Protein AF-A0A0C4EEJ7-F1 (afdb_monomer)

Radius of gyration: 15.33 Å; Cα contacts (8 Å, |Δi|>4): 250; chains: 1; bounding box: 42×33×44 Å

Mean predicted aligned error: 6.39 Å

pLDDT: mean 86.55, std 14.24, range [44.75, 98.44]

Nearest PDB structures (foldseek):
  8j07-assembly1_3G  TM=3.067E-01  e=2.957E+00  Homo sapiens
  4eg9-assembly1_A  TM=2.236E-01  e=1.552E+00  Staphylococcus aureus subsp. aureus NCTC 8325
  4gd9-assembly1_C  TM=3.294E-01  e=9.553E+00  Streptomyces avidinii
  4gd9-assembly1_A  TM=2.251E-01  e=9.009E+00  Streptomyces avidinii

Structure (mmCIF, N/CA/C/O backbone):
data_AF-A0A0C4EEJ7-F1
#
_entry.id   AF-A0A0C4EEJ7-F1
#
loop_
_atom_site.group_PDB
_atom_site.id
_atom_site.type_symbol
_atom_site.label_atom_id
_atom_site.label_alt_id
_atom_site.label_comp_id
_atom_site.label_asym_id
_atom_site.label_entity_id
_atom_site.label_seq_id
_atom_site.pdbx_PDB_ins_code
_atom_site.Cartn_x
_atom_site.Cartn_y
_atom_site.Cartn_z
_atom_site.occupancy
_atom_site.B_iso_or_equiv
_atom_site.auth_seq_id
_atom_site.auth_comp_id
_atom_site.auth_asym_id
_atom_site.auth_atom_id
_atom_site.pdbx_PDB_model_num
ATOM 1 N N . MET A 1 1 ? -25.259 11.332 29.077 1.00 44.75 1 MET A N 1
ATOM 2 C CA . MET A 1 1 ? -23.808 11.208 28.816 1.00 44.75 1 MET A CA 1
ATOM 3 C C . MET A 1 1 ? -23.608 10.098 27.793 1.00 44.75 1 MET A C 1
ATOM 5 O O . MET A 1 1 ? -23.547 8.938 28.164 1.00 44.75 1 MET A O 1
ATOM 9 N N . THR A 1 2 ? -23.607 10.422 26.502 1.00 48.44 2 THR A N 1
ATOM 10 C CA . THR A 1 2 ? -23.486 9.438 25.411 1.00 48.44 2 THR A CA 1
ATOM 11 C C . THR A 1 2 ? -22.562 10.016 24.348 1.00 48.44 2 THR A C 1
ATOM 13 O O . THR A 1 2 ? -23.017 10.534 23.337 1.00 48.44 2 THR A O 1
ATOM 16 N N . SER A 1 3 ? -21.258 10.019 24.620 1.00 51.59 3 SER A N 1
ATOM 17 C CA . SER A 1 3 ? -20.252 10.431 23.631 1.00 51.59 3 SER A CA 1
ATOM 18 C C . SER A 1 3 ? -18.904 9.752 23.894 1.00 51.59 3 SER A C 1
ATOM 20 O O . SER A 1 3 ? -17.878 10.403 24.026 1.00 51.59 3 SER A O 1
ATOM 22 N N . SER A 1 4 ? -18.919 8.425 24.065 1.00 55.31 4 SER A N 1
ATOM 23 C CA . SER A 1 4 ? -17.706 7.646 24.381 1.00 55.31 4 SER A CA 1
ATOM 24 C C . SER A 1 4 ? -17.398 6.546 23.354 1.00 55.31 4 SER A C 1
ATOM 26 O O . SER A 1 4 ? -16.237 6.217 23.151 1.00 55.31 4 SER A O 1
ATOM 28 N N . SER A 1 5 ? -18.392 6.040 22.614 1.00 59.38 5 SER A N 1
ATOM 29 C CA . SER A 1 5 ? -18.176 4.939 21.658 1.00 59.38 5 SER A CA 1
ATOM 30 C C . SER A 1 5 ? -17.552 5.385 20.328 1.00 59.38 5 SER A C 1
ATOM 32 O O . SER A 1 5 ? -16.616 4.747 19.858 1.00 59.38 5 SER A O 1
ATOM 34 N N . ALA A 1 6 ? -18.008 6.492 19.732 1.00 58.12 6 ALA A N 1
ATOM 35 C CA . ALA A 1 6 ? -17.502 6.932 18.427 1.00 58.12 6 ALA A CA 1
ATOM 36 C C . ALA A 1 6 ? -16.042 7.416 18.485 1.00 58.12 6 ALA A C 1
ATOM 38 O O . ALA A 1 6 ? -15.267 7.121 17.582 1.00 58.12 6 ALA A O 1
ATOM 39 N N . ALA A 1 7 ? -15.653 8.105 19.563 1.00 58.97 7 ALA A N 1
ATOM 40 C CA . ALA A 1 7 ? -14.280 8.571 19.760 1.00 58.97 7 ALA A CA 1
ATOM 41 C C . ALA A 1 7 ? -13.297 7.399 19.951 1.00 58.97 7 ALA A C 1
ATOM 43 O O . ALA A 1 7 ? -12.269 7.356 19.284 1.00 58.97 7 ALA A O 1
ATOM 44 N N . ALA A 1 8 ? -13.661 6.395 20.758 1.00 59.75 8 ALA A N 1
ATOM 45 C CA . ALA A 1 8 ? -12.834 5.206 20.977 1.00 59.75 8 ALA A CA 1
ATOM 46 C C . ALA A 1 8 ? -12.667 4.342 19.709 1.00 59.75 8 ALA A C 1
ATOM 48 O O . ALA A 1 8 ? -11.610 3.758 19.479 1.00 59.75 8 ALA A O 1
ATOM 49 N N . VAL A 1 9 ? -13.696 4.277 18.852 1.00 59.56 9 VAL A N 1
ATOM 50 C CA . VAL A 1 9 ? -13.610 3.596 17.546 1.00 59.56 9 VAL A CA 1
ATOM 51 C C . VAL A 1 9 ? -12.657 4.328 16.598 1.00 59.56 9 VAL A C 1
ATOM 53 O O . VAL A 1 9 ? -11.945 3.679 15.836 1.00 59.56 9 VAL A O 1
ATOM 56 N N . VAL A 1 10 ? -12.610 5.662 16.649 1.00 62.47 10 VAL A N 1
ATOM 57 C CA . VAL A 1 10 ? -11.661 6.457 15.856 1.00 62.47 10 VAL A CA 1
ATOM 58 C C . VAL A 1 10 ? -10.227 6.253 16.357 1.00 62.47 10 VAL A C 1
ATOM 60 O O . VAL A 1 10 ? -9.344 6.030 15.533 1.00 62.47 10 VAL A O 1
ATOM 63 N N . GLU A 1 11 ? -9.999 6.238 17.674 1.00 67.06 11 GLU A N 1
ATOM 64 C CA . GLU A 1 11 ? -8.665 6.033 18.269 1.00 67.06 11 GLU A CA 1
ATOM 65 C C . GLU A 1 11 ? -8.052 4.658 17.953 1.00 67.06 11 GLU A C 1
ATOM 67 O O . GLU A 1 11 ? -6.838 4.554 17.788 1.00 67.06 11 GLU A O 1
ATOM 72 N N . ASN A 1 12 ? -8.877 3.620 17.788 1.00 83.12 12 ASN A N 1
ATOM 73 C CA . ASN A 1 12 ? -8.433 2.253 17.481 1.00 83.12 12 ASN A CA 1
ATOM 74 C C . ASN A 1 12 ? -8.539 1.887 15.995 1.00 83.12 12 ASN A C 1
ATOM 76 O O . ASN A 1 12 ? -8.691 0.713 15.638 1.00 83.12 12 ASN A O 1
ATOM 80 N N . SER A 1 13 ? -8.461 2.880 15.115 1.00 91.19 13 SER A N 1
ATOM 81 C CA . SER A 1 13 ? -8.571 2.675 13.676 1.00 91.19 13 SER A CA 1
ATOM 82 C C . SER A 1 13 ? -7.424 3.310 12.909 1.00 91.19 13 SER A C 1
ATOM 84 O O . SER A 1 13 ? -6.743 4.209 13.396 1.00 91.19 13 SER A O 1
ATOM 86 N N . LEU A 1 14 ? -7.221 2.829 11.689 1.00 94.00 14 LEU A N 1
ATOM 87 C CA . LEU A 1 14 ? -6.329 3.428 10.709 1.00 94.00 14 LEU A CA 1
ATOM 88 C C . LEU A 1 14 ? -7.127 3.723 9.445 1.00 94.00 14 LEU A C 1
ATOM 90 O O . LEU A 1 14 ? -8.057 2.999 9.092 1.00 94.00 14 LEU A O 1
ATOM 94 N N . GLU A 1 15 ? -6.746 4.774 8.741 1.00 94.69 15 GLU A N 1
ATOM 95 C CA . GLU A 1 15 ? -7.277 5.087 7.423 1.00 94.69 15 GLU A CA 1
ATOM 96 C C . GLU A 1 15 ? -6.310 4.580 6.358 1.00 94.69 15 GLU A C 1
ATOM 98 O O . GLU A 1 15 ? -5.116 4.893 6.381 1.00 94.69 15 GLU A O 1
ATOM 103 N N . LEU A 1 16 ? -6.833 3.758 5.448 1.00 96.12 16 LEU A N 1
ATOM 104 C CA . LEU A 1 16 ? -6.103 3.224 4.309 1.00 96.12 16 LEU A CA 1
ATOM 105 C C . LEU A 1 16 ? -6.350 4.111 3.091 1.00 96.12 16 LEU A C 1
ATOM 107 O O . LEU A 1 16 ? -7.494 4.384 2.721 1.00 96.12 16 LEU A O 1
ATOM 111 N N . PHE A 1 17 ? -5.268 4.495 2.428 1.00 96.06 17 PHE A N 1
ATOM 112 C CA . PHE A 1 17 ? -5.287 5.278 1.204 1.00 96.06 17 PHE A CA 1
ATOM 113 C C . PHE A 1 17 ? -4.466 4.610 0.104 1.00 96.06 17 PHE A C 1
ATOM 115 O O . PHE A 1 17 ? -3.481 3.920 0.373 1.00 96.06 17 PHE A O 1
ATOM 122 N N . VAL A 1 18 ? -4.814 4.921 -1.141 1.00 95.94 18 VAL A N 1
ATOM 123 C CA . VAL A 1 18 ? -3.888 4.850 -2.276 1.00 95.94 18 VAL A CA 1
ATOM 124 C C . VAL A 1 18 ? -3.312 6.245 -2.498 1.00 95.94 18 VAL A C 1
ATOM 126 O O . VAL A 1 18 ? -4.043 7.232 -2.461 1.00 95.94 18 VAL A O 1
ATOM 129 N N . GLY A 1 19 ? -1.998 6.345 -2.687 1.00 92.94 19 GLY A N 1
ATOM 130 C CA . GLY A 1 19 ? -1.287 7.601 -2.920 1.00 92.94 19 GLY A CA 1
ATOM 131 C C . GLY A 1 19 ? -0.528 7.604 -4.239 1.00 92.94 19 GLY A C 1
ATOM 132 O O . GLY A 1 19 ? 0.002 6.574 -4.655 1.00 92.94 19 GLY A O 1
ATOM 133 N N . TRP A 1 20 ? -0.436 8.785 -4.845 1.00 91.19 20 TRP A N 1
ATOM 134 C CA . TRP A 1 20 ? 0.300 9.055 -6.079 1.00 91.19 20 TRP A CA 1
ATOM 135 C C . TRP A 1 20 ? 1.377 10.103 -5.811 1.00 91.19 20 TRP A C 1
ATOM 137 O O . TRP A 1 20 ? 1.042 11.217 -5.409 1.00 91.19 20 TRP A O 1
ATOM 147 N N . LEU A 1 21 ? 2.654 9.778 -6.029 1.00 85.06 21 LEU A N 1
ATOM 148 C CA . LEU A 1 21 ? 3.765 10.729 -5.871 1.00 85.06 21 LEU A CA 1
ATOM 149 C C . LEU A 1 21 ? 4.370 11.119 -7.209 1.00 85.06 21 LEU A C 1
ATOM 151 O O . LEU A 1 21 ? 4.479 10.281 -8.101 1.00 85.06 21 LEU A O 1
ATOM 155 N N . THR A 1 22 ? 4.885 12.343 -7.304 1.00 71.31 22 THR A N 1
ATOM 156 C CA . THR A 1 22 ? 5.892 12.663 -8.316 1.00 71.31 22 THR A CA 1
ATOM 157 C C . THR A 1 22 ? 7.214 11.999 -7.931 1.00 71.31 22 THR A C 1
ATOM 159 O O . THR A 1 22 ? 7.790 12.272 -6.870 1.00 71.31 22 THR A O 1
ATOM 162 N N . GLN A 1 23 ? 7.735 11.147 -8.814 1.00 63.75 23 GLN A N 1
ATOM 163 C CA . GLN A 1 23 ? 9.185 10.999 -8.907 1.00 63.75 23 GLN A CA 1
ATOM 164 C C . GLN A 1 23 ? 9.727 12.235 -9.636 1.00 63.75 23 GLN A C 1
ATOM 166 O O . GLN A 1 23 ? 9.092 12.730 -10.564 1.00 63.75 23 GLN A O 1
ATOM 171 N N . ASP A 1 24 ? 10.854 12.774 -9.175 1.00 56.75 24 ASP A N 1
ATOM 172 C CA . ASP A 1 24 ? 11.464 13.963 -9.774 1.00 56.75 24 ASP A CA 1
ATOM 173 C C . ASP A 1 24 ? 11.711 13.737 -11.280 1.00 56.75 24 ASP A C 1
ATOM 175 O O . ASP A 1 24 ? 12.285 12.719 -11.666 1.00 56.75 24 ASP A O 1
ATOM 179 N N . GLY A 1 25 ? 11.255 14.675 -12.121 1.00 55.53 25 GLY A N 1
ATOM 180 C CA . GLY A 1 25 ? 11.372 14.613 -13.584 1.00 55.53 25 GLY A CA 1
ATOM 181 C C . GLY A 1 25 ? 10.331 13.714 -14.266 1.00 55.53 25 GLY A C 1
ATOM 182 O O . GLY A 1 25 ? 10.628 12.566 -14.569 1.00 55.53 25 GLY A O 1
ATOM 183 N N . ASP A 1 26 ? 9.129 14.251 -14.517 1.00 50.56 26 ASP A N 1
ATOM 184 C CA . ASP A 1 26 ? 8.086 13.814 -15.480 1.00 50.56 26 ASP A CA 1
ATOM 185 C C . ASP A 1 26 ? 7.742 12.315 -15.624 1.00 50.56 26 ASP A C 1
ATOM 187 O O . ASP A 1 26 ? 7.072 11.892 -16.569 1.00 50.56 26 ASP A O 1
ATOM 191 N N . ARG A 1 27 ? 8.133 11.479 -14.664 1.00 63.69 27 ARG A N 1
ATOM 192 C CA . ARG A 1 27 ? 7.725 10.077 -14.617 1.00 63.69 27 ARG A CA 1
ATOM 193 C C . ARG A 1 27 ? 6.297 9.985 -14.092 1.00 63.69 27 ARG A C 1
ATOM 195 O O . ARG 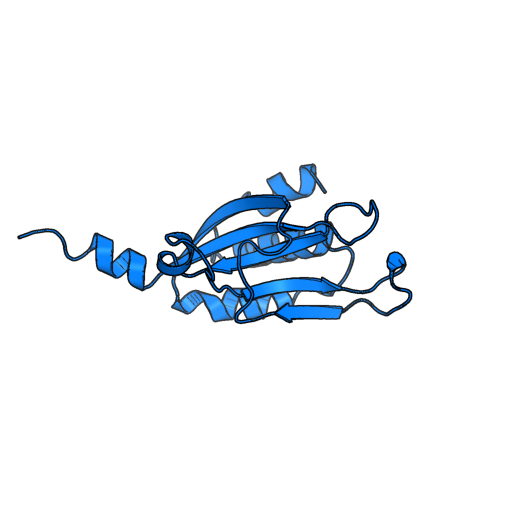A 1 27 ? 5.917 10.688 -13.155 1.00 63.69 27 ARG A O 1
ATOM 202 N N . LEU A 1 28 ? 5.523 9.093 -14.718 1.00 69.75 28 LEU A N 1
ATOM 203 C CA . LEU A 1 28 ? 4.190 8.678 -14.278 1.00 69.75 28 LEU A CA 1
ATOM 204 C C . LEU A 1 28 ? 4.136 8.566 -12.747 1.00 69.75 28 LEU A C 1
ATOM 206 O O . LEU A 1 28 ? 5.109 8.101 -12.144 1.00 69.75 28 LEU A O 1
ATOM 210 N N . PRO A 1 29 ? 3.021 8.965 -12.113 1.00 81.06 29 PRO A N 1
ATOM 211 C CA . PRO A 1 29 ? 2.950 9.004 -10.666 1.00 81.06 29 PRO A CA 1
ATOM 212 C C . PRO A 1 29 ? 3.273 7.633 -10.070 1.00 81.06 29 PRO A C 1
ATOM 214 O O . PRO A 1 29 ? 2.771 6.611 -10.535 1.00 81.06 29 PRO A O 1
ATOM 217 N N . HIS A 1 30 ? 4.094 7.614 -9.023 1.00 89.62 30 HIS A N 1
ATOM 218 C CA . HIS A 1 30 ? 4.435 6.401 -8.291 1.00 89.62 30 HIS A CA 1
ATOM 219 C C . HIS A 1 30 ? 3.289 6.020 -7.359 1.00 89.62 30 HIS A C 1
ATOM 221 O O . HIS A 1 30 ? 2.887 6.838 -6.532 1.00 89.62 30 HIS A O 1
ATOM 227 N N . TRP A 1 31 ? 2.758 4.802 -7.481 1.00 94.06 31 TRP A N 1
ATOM 228 C CA . TRP A 1 31 ? 1.625 4.356 -6.665 1.00 94.06 31 TRP A CA 1
ATOM 229 C C . TRP A 1 31 ? 2.104 3.705 -5.367 1.00 94.06 31 TRP A C 1
ATOM 231 O O . TRP A 1 31 ? 3.073 2.940 -5.356 1.00 94.06 31 TRP A O 1
ATOM 241 N N . MET A 1 32 ? 1.395 3.977 -4.274 1.00 95.25 32 MET A N 1
ATOM 242 C CA . MET A 1 32 ? 1.635 3.365 -2.968 1.00 95.25 32 MET A CA 1
ATOM 243 C C . MET A 1 32 ? 0.341 3.143 -2.188 1.00 95.25 32 MET A C 1
ATOM 245 O O . MET A 1 32 ? -0.623 3.887 -2.355 1.00 95.25 32 MET A O 1
ATOM 249 N N . LEU A 1 33 ? 0.350 2.164 -1.286 1.00 96.88 33 LEU A N 1
ATOM 250 C CA . LEU A 1 33 ? -0.615 2.084 -0.192 1.00 96.88 33 LEU A CA 1
ATOM 251 C C . LEU A 1 33 ? -0.099 2.870 1.007 1.00 96.88 33 LEU A C 1
ATOM 253 O O . LEU A 1 33 ? 1.099 2.856 1.290 1.00 96.88 33 LEU A O 1
ATOM 257 N N . MET A 1 34 ? -1.001 3.523 1.730 1.00 95.62 34 MET A N 1
ATOM 258 C CA . MET A 1 34 ? -0.679 4.260 2.948 1.00 95.62 34 MET A CA 1
ATOM 259 C C . MET A 1 34 ? -1.671 3.918 4.045 1.00 95.62 34 MET A C 1
ATOM 261 O O . MET A 1 34 ? -2.871 4.038 3.825 1.00 95.62 34 MET A O 1
ATOM 265 N N . ILE A 1 35 ? -1.182 3.566 5.230 1.00 95.12 35 ILE A N 1
ATOM 266 C CA . ILE A 1 35 ? -2.008 3.518 6.443 1.00 95.12 35 ILE A CA 1
ATOM 267 C C . ILE A 1 35 ? -1.638 4.683 7.351 1.00 95.12 35 ILE A C 1
ATOM 269 O O . ILE A 1 35 ? -0.452 4.970 7.547 1.00 95.12 35 ILE A O 1
ATOM 273 N N . VAL A 1 36 ? -2.649 5.363 7.884 1.00 92.25 36 VAL A N 1
ATOM 274 C CA . VAL A 1 36 ? -2.469 6.578 8.684 1.00 92.25 36 VAL A CA 1
ATOM 275 C C . VAL A 1 36 ? -3.435 6.576 9.862 1.00 92.25 36 VAL A C 1
ATOM 277 O O . VAL A 1 36 ? -4.630 6.366 9.653 1.00 92.25 36 VAL A O 1
ATOM 280 N N . PRO A 1 37 ? -2.973 6.839 11.092 1.00 90.12 37 PRO A N 1
ATOM 281 C CA . PRO A 1 37 ? -3.879 7.087 12.205 1.00 90.12 37 PRO A CA 1
ATOM 282 C C . PRO A 1 37 ? -4.750 8.329 11.930 1.00 90.12 37 PRO A C 1
ATOM 284 O O . PRO A 1 37 ? -4.206 9.349 11.500 1.00 90.12 37 PRO A O 1
ATOM 287 N N . PRO A 1 38 ? -6.071 8.311 12.189 1.00 86.00 38 PRO A N 1
ATOM 288 C CA . PRO A 1 38 ? -6.950 9.454 11.930 1.00 86.00 38 PRO A CA 1
ATOM 289 C C . PRO A 1 38 ? -6.457 10.762 12.566 1.00 86.00 38 PRO A C 1
ATOM 291 O O . PRO A 1 38 ? -6.497 11.821 11.940 1.00 86.00 38 PRO A O 1
ATOM 294 N N . GLN A 1 39 ? -5.901 10.692 13.779 1.00 80.44 39 GLN A N 1
ATOM 295 C CA . GLN A 1 39 ? -5.315 11.837 14.483 1.00 80.44 39 GLN A CA 1
ATOM 296 C C . GLN A 1 39 ? -4.121 12.457 13.744 1.00 80.44 39 GLN A C 1
ATOM 298 O O . GLN A 1 39 ? -3.853 13.650 13.875 1.00 80.44 39 GLN A O 1
ATOM 303 N N . SER A 1 40 ? -3.423 11.676 12.920 1.00 79.75 40 SER A N 1
ATOM 304 C CA . SER A 1 40 ? -2.312 12.148 12.097 1.00 79.75 40 SER A CA 1
ATOM 305 C C . SER A 1 40 ? -2.784 12.897 10.843 1.00 79.75 40 SER A C 1
ATOM 307 O O . SER A 1 40 ? -1.971 13.520 10.169 1.00 79.75 40 SER A O 1
ATOM 309 N N . LEU A 1 41 ? -4.083 12.911 10.524 1.00 77.94 41 LEU A N 1
ATOM 310 C CA . LEU A 1 41 ? -4.622 13.637 9.366 1.00 77.94 41 LEU A CA 1
ATOM 311 C C . LEU A 1 41 ? -4.955 15.108 9.674 1.00 77.94 41 LEU A C 1
ATOM 313 O O . LEU A 1 41 ? -5.015 15.930 8.753 1.00 77.94 41 LEU A O 1
ATOM 317 N N . GLY A 1 42 ? -5.163 15.432 10.956 1.00 63.84 42 GLY A N 1
ATOM 318 C CA . GLY A 1 42 ? -5.861 16.639 11.405 1.00 63.84 42 GLY A CA 1
ATOM 319 C C . GLY A 1 42 ? -5.044 17.920 11.578 1.00 63.84 42 GLY A C 1
ATOM 320 O O . GLY A 1 42 ? -5.662 18.971 11.674 1.00 63.84 42 GLY A O 1
ATOM 321 N N . HIS A 1 43 ? -3.706 17.896 11.586 1.00 51.00 43 HIS A N 1
ATOM 322 C CA . HIS A 1 43 ? -2.935 19.102 11.924 1.00 51.00 43 HIS A CA 1
ATOM 323 C C . HIS A 1 43 ? -1.683 19.355 11.068 1.00 51.00 43 HIS A C 1
ATOM 325 O O . HIS A 1 43 ? -1.313 18.612 10.155 1.00 51.00 43 HIS A O 1
ATOM 331 N N . ASP A 1 44 ? -1.101 20.517 11.315 1.00 53.03 44 ASP A N 1
ATOM 332 C CA . ASP A 1 44 ? -0.619 21.479 10.332 1.00 53.03 44 ASP A CA 1
ATOM 333 C C . ASP A 1 44 ? 0.813 21.198 9.865 1.00 53.03 44 ASP A C 1
ATOM 335 O O . ASP A 1 44 ? 1.334 21.933 9.032 1.00 53.03 44 ASP A O 1
ATOM 339 N N . ARG A 1 45 ? 1.441 20.125 10.360 1.00 50.31 45 ARG A N 1
ATOM 340 C CA . ARG A 1 45 ? 2.682 19.507 9.866 1.00 50.31 45 ARG A CA 1
ATOM 341 C C . ARG A 1 45 ? 2.882 18.162 10.584 1.00 50.31 45 ARG A C 1
ATOM 343 O O . ARG A 1 45 ? 2.666 18.073 11.785 1.00 50.31 45 ARG A O 1
ATOM 350 N N . ASN A 1 46 ? 3.347 17.151 9.848 1.00 58.41 46 ASN A N 1
ATOM 351 C CA . ASN A 1 46 ? 3.872 15.863 10.346 1.00 58.41 46 ASN A CA 1
ATOM 352 C C . ASN A 1 46 ? 2.869 14.754 10.694 1.00 58.41 46 ASN A C 1
ATOM 354 O O . ASN A 1 46 ? 3.155 13.920 11.547 1.00 58.41 46 ASN A O 1
ATOM 358 N N . GLY A 1 47 ? 1.737 14.665 9.994 1.00 75.19 47 GLY A N 1
ATOM 359 C CA . GLY A 1 47 ? 0.966 13.422 9.993 1.00 75.19 47 GLY A CA 1
ATOM 360 C C . GLY A 1 47 ? 1.832 12.248 9.543 1.00 75.19 47 GLY A C 1
ATOM 361 O O . GLY A 1 47 ? 2.269 12.250 8.395 1.00 75.19 47 GLY A O 1
ATOM 362 N N . LEU A 1 48 ? 2.120 11.293 10.428 1.00 86.56 48 LEU A N 1
ATOM 363 C CA . LEU A 1 48 ? 2.965 10.143 10.116 1.00 86.56 48 LEU A CA 1
ATOM 364 C C . LEU A 1 48 ? 2.107 8.934 9.752 1.00 86.56 48 LEU A C 1
ATOM 366 O O . LEU A 1 48 ? 1.110 8.643 10.406 1.00 86.56 48 LEU A O 1
ATOM 370 N N . GLY A 1 49 ? 2.520 8.224 8.712 1.00 91.06 49 GLY A N 1
ATOM 371 C CA . GLY A 1 49 ? 1.921 6.964 8.303 1.00 91.06 49 GLY A CA 1
ATOM 372 C C . GLY A 1 49 ? 2.980 5.973 7.849 1.00 91.06 49 GLY A C 1
ATOM 373 O O . GLY A 1 49 ? 4.180 6.260 7.865 1.00 91.06 49 GLY A O 1
ATOM 374 N N . THR A 1 50 ? 2.523 4.805 7.417 1.00 94.69 50 THR A N 1
ATOM 375 C CA . THR A 1 50 ? 3.387 3.809 6.777 1.00 94.69 50 THR A CA 1
ATOM 376 C C . THR A 1 50 ? 3.025 3.697 5.310 1.00 94.69 50 THR A C 1
ATOM 378 O O . THR A 1 50 ? 1.846 3.567 4.979 1.00 94.69 50 THR A O 1
ATOM 381 N N . ARG A 1 51 ? 4.034 3.750 4.438 1.00 94.88 51 ARG A N 1
ATOM 382 C CA . ARG A 1 51 ? 3.881 3.569 2.990 1.00 94.88 51 ARG A CA 1
ATOM 383 C C . ARG A 1 51 ? 4.327 2.172 2.587 1.00 94.88 51 ARG A C 1
ATOM 385 O O . ARG A 1 51 ? 5.365 1.706 3.051 1.00 94.88 51 ARG A O 1
ATOM 392 N N . TYR A 1 52 ? 3.580 1.546 1.686 1.00 96.56 52 TYR A N 1
ATOM 393 C CA . TYR A 1 52 ? 3.916 0.263 1.076 1.00 96.56 52 TYR A CA 1
ATOM 394 C C . TYR A 1 52 ? 3.896 0.410 -0.438 1.00 96.56 52 TYR A C 1
ATOM 396 O O . TYR A 1 52 ? 2.881 0.794 -1.022 1.00 96.56 52 TYR A O 1
ATOM 404 N N . HIS A 1 53 ? 5.011 0.103 -1.089 1.00 95.19 53 HIS A N 1
ATOM 405 C CA . HIS A 1 53 ? 5.143 0.262 -2.532 1.00 95.19 53 HIS A CA 1
ATOM 406 C C . HIS A 1 53 ? 6.272 -0.595 -3.091 1.00 95.19 53 HIS A C 1
ATOM 408 O O . HIS A 1 53 ? 7.192 -0.979 -2.377 1.00 95.19 53 HIS A O 1
ATOM 414 N N . SER A 1 54 ? 6.212 -0.875 -4.388 1.00 94.88 54 SER A N 1
ATOM 415 C CA . SER A 1 54 ? 7.331 -1.471 -5.115 1.00 94.88 54 SER A CA 1
ATOM 416 C C . SER A 1 54 ? 8.288 -0.371 -5.585 1.00 94.88 54 SER A C 1
ATOM 418 O O . SER A 1 54 ? 7.823 0.686 -6.006 1.00 94.88 54 SER A O 1
ATOM 420 N N . LYS A 1 55 ? 9.602 -0.596 -5.514 1.00 91.31 55 LYS A N 1
ATOM 421 C CA . LYS A 1 55 ? 10.670 0.282 -6.033 1.00 91.31 55 LYS A CA 1
ATOM 422 C C . LYS A 1 55 ? 11.554 -0.468 -7.027 1.00 91.31 55 LYS A C 1
ATOM 424 O O . LYS A 1 55 ? 11.559 -1.698 -7.030 1.00 91.31 55 LYS A O 1
ATOM 429 N N . GLY A 1 56 ? 12.367 0.270 -7.779 1.00 89.44 56 GLY A N 1
ATOM 430 C CA . GLY A 1 56 ? 13.301 -0.290 -8.747 1.00 89.44 56 GLY A CA 1
ATOM 431 C C . GLY A 1 56 ? 12.631 -0.573 -10.089 1.00 89.44 56 GLY A C 1
ATOM 432 O O . GLY A 1 56 ? 11.632 0.044 -10.461 1.00 89.44 56 GLY A O 1
ATOM 433 N N . GLY A 1 57 ? 13.181 -1.538 -10.813 1.00 87.88 57 GLY A N 1
ATOM 434 C CA . GLY A 1 57 ? 12.764 -1.900 -12.158 1.00 87.88 57 GLY A CA 1
ATOM 435 C C . GLY A 1 57 ? 13.527 -1.142 -13.248 1.00 87.88 57 GLY A C 1
ATOM 436 O O . GLY A 1 57 ? 14.495 -0.430 -12.965 1.00 87.88 57 GLY A O 1
ATOM 437 N N . PRO A 1 58 ? 13.081 -1.275 -14.510 1.00 84.75 58 PRO A N 1
ATOM 438 C CA . PRO A 1 58 ? 13.738 -0.668 -15.666 1.00 84.75 58 PRO A CA 1
ATOM 439 C C . PRO A 1 58 ? 14.037 0.837 -15.532 1.00 84.75 58 PRO A C 1
ATOM 441 O O . PRO A 1 58 ? 15.131 1.233 -15.928 1.00 84.75 58 PRO A O 1
ATOM 444 N N . PRO A 1 59 ? 13.153 1.676 -14.943 1.00 79.06 59 PRO A N 1
ATOM 445 C CA . PRO A 1 59 ? 13.428 3.108 -14.795 1.00 79.06 59 PRO A CA 1
ATOM 446 C C . PRO A 1 59 ? 14.636 3.436 -13.907 1.00 79.06 59 PRO A C 1
ATOM 448 O O . PRO A 1 59 ? 15.258 4.482 -14.098 1.00 79.06 59 PRO A O 1
ATOM 451 N N . ASP A 1 60 ? 14.959 2.559 -12.956 1.00 79.31 60 ASP A N 1
ATOM 452 C CA . ASP A 1 60 ? 16.006 2.769 -11.952 1.00 79.31 60 ASP A CA 1
ATOM 453 C C . ASP A 1 60 ? 17.213 1.837 -12.168 1.00 79.31 60 ASP A C 1
ATOM 455 O O . ASP A 1 60 ? 18.161 1.867 -11.386 1.00 79.31 60 ASP A O 1
ATOM 459 N N . GLY A 1 61 ? 17.175 0.965 -13.185 1.00 86.50 61 GLY A N 1
ATOM 460 C CA . GLY A 1 61 ? 18.242 0.001 -13.486 1.00 86.50 61 GLY A CA 1
ATOM 461 C C . GLY A 1 61 ? 18.510 -1.027 -12.378 1.00 86.50 61 GLY A C 1
ATOM 462 O O . GLY A 1 61 ? 19.564 -1.657 -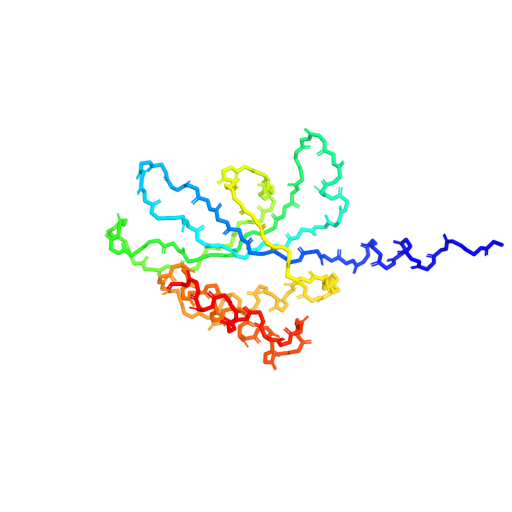12.367 1.00 86.50 61 GLY A O 1
ATOM 463 N N . THR A 1 62 ? 17.582 -1.197 -11.434 1.00 89.94 62 THR A N 1
ATOM 464 C CA . THR A 1 62 ? 17.728 -2.083 -10.267 1.00 89.94 62 THR A CA 1
ATOM 465 C C . THR A 1 62 ? 16.617 -3.134 -10.230 1.00 89.94 62 THR A C 1
ATOM 467 O O . THR A 1 62 ? 15.557 -2.919 -10.818 1.00 89.94 62 THR A O 1
ATOM 470 N N . PRO A 1 63 ? 16.804 -4.285 -9.557 1.00 94.12 63 PRO A N 1
ATOM 471 C CA . PRO A 1 63 ? 15.725 -5.251 -9.369 1.00 94.12 63 PRO A CA 1
ATOM 472 C C . PRO A 1 63 ? 14.533 -4.643 -8.625 1.00 94.12 63 PRO A C 1
ATOM 474 O O . PRO A 1 63 ? 14.702 -3.794 -7.746 1.00 94.12 63 PRO A O 1
ATOM 477 N N . TYR A 1 64 ? 13.327 -5.114 -8.948 1.00 94.94 64 TYR A N 1
ATOM 478 C CA . TYR A 1 64 ? 12.139 -4.753 -8.183 1.00 94.94 64 TYR A CA 1
ATOM 479 C C . TYR A 1 64 ? 12.253 -5.227 -6.732 1.00 94.94 64 TYR A C 1
ATOM 481 O O . TYR A 1 64 ? 12.714 -6.338 -6.461 1.00 94.94 64 TYR A O 1
ATOM 489 N N . ARG A 1 65 ? 11.795 -4.395 -5.795 1.00 95.75 65 ARG A N 1
ATOM 490 C CA . ARG A 1 65 ? 11.739 -4.725 -4.366 1.00 95.75 65 ARG A CA 1
ATOM 491 C C . ARG A 1 65 ? 10.557 -4.066 -3.674 1.00 95.75 65 ARG A C 1
ATOM 493 O O . ARG A 1 65 ? 10.171 -2.956 -4.036 1.00 95.75 65 ARG A O 1
ATOM 500 N N . VAL A 1 66 ? 10.032 -4.721 -2.643 1.00 97.00 66 VAL A N 1
ATOM 501 C CA . VAL A 1 66 ? 9.054 -4.112 -1.736 1.00 97.00 66 VAL A CA 1
ATOM 502 C C . VAL A 1 66 ? 9.776 -3.105 -0.843 1.00 97.00 66 VAL A C 1
ATOM 504 O O . VAL A 1 66 ? 10.844 -3.387 -0.299 1.00 97.00 66 VAL A O 1
ATOM 507 N N . ALA A 1 67 ? 9.199 -1.920 -0.706 1.00 94.81 67 ALA A N 1
ATOM 508 C CA . ALA A 1 67 ? 9.612 -0.892 0.228 1.00 94.81 67 ALA A CA 1
ATOM 509 C C . ALA A 1 67 ? 8.483 -0.638 1.229 1.00 94.81 67 ALA A C 1
ATOM 511 O O . ALA A 1 67 ? 7.327 -0.426 0.851 1.00 94.81 67 ALA A O 1
ATOM 512 N N . VAL A 1 68 ? 8.853 -0.663 2.508 1.00 95.56 68 VAL A N 1
ATOM 513 C CA . VAL A 1 68 ? 7.994 -0.314 3.637 1.00 95.56 68 VAL A CA 1
ATOM 514 C C . VAL A 1 68 ? 8.639 0.869 4.337 1.00 95.56 68 VAL A C 1
ATOM 516 O O 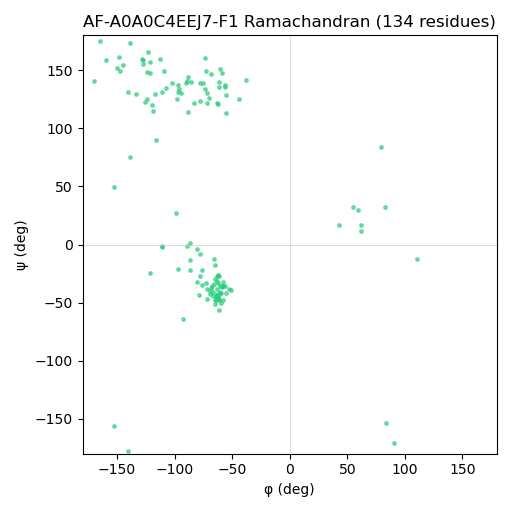. VAL A 1 68 ? 9.750 0.752 4.850 1.00 95.56 68 VAL A O 1
ATOM 519 N N . GLU A 1 69 ? 7.965 2.012 4.322 1.00 94.38 69 GLU A N 1
ATOM 520 C CA . GLU A 1 69 ? 8.495 3.267 4.857 1.00 94.38 69 GLU A CA 1
ATOM 521 C C . GLU A 1 69 ? 7.629 3.715 6.042 1.00 94.38 69 GLU A C 1
ATOM 523 O O . GLU A 1 69 ? 6.617 4.403 5.845 1.00 94.38 69 GLU A O 1
ATOM 528 N N . PRO A 1 70 ? 7.959 3.285 7.275 1.00 92.88 70 PRO A N 1
ATOM 529 C CA . PRO A 1 70 ? 7.243 3.711 8.470 1.00 92.88 70 PRO A CA 1
ATOM 530 C C . PRO A 1 70 ? 7.588 5.158 8.824 1.00 92.88 70 PRO A C 1
ATOM 532 O O . PRO A 1 70 ? 8.634 5.673 8.434 1.00 92.88 70 PRO A O 1
ATOM 535 N N . ASN A 1 71 ? 6.730 5.792 9.624 1.00 88.06 71 ASN A N 1
ATOM 536 C CA . ASN A 1 71 ? 6.932 7.157 10.121 1.00 88.06 71 ASN A CA 1
ATOM 537 C C . ASN A 1 71 ? 7.165 8.183 9.002 1.00 88.06 71 ASN A C 1
ATOM 539 O O . ASN A 1 71 ? 7.890 9.161 9.183 1.00 88.06 71 ASN A O 1
ATOM 543 N N . THR A 1 72 ? 6.544 7.968 7.841 1.00 87.50 72 THR A N 1
ATOM 544 C CA . THR A 1 72 ? 6.692 8.869 6.701 1.00 87.50 72 THR A CA 1
ATOM 545 C C . THR 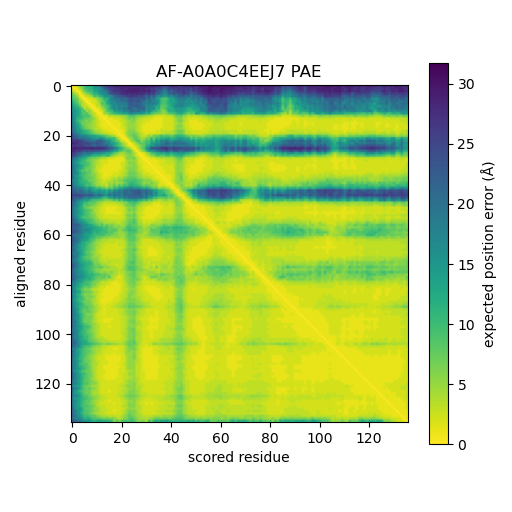A 1 72 ? 5.621 9.944 6.745 1.00 87.50 72 THR A C 1
ATOM 547 O O . THR A 1 72 ? 4.455 9.659 7.028 1.00 87.50 72 THR A O 1
ATOM 550 N N . ASN A 1 73 ? 5.997 11.183 6.424 1.00 85.88 73 ASN A N 1
ATOM 551 C CA . ASN A 1 73 ? 5.049 12.284 6.355 1.00 85.88 73 ASN A CA 1
ATOM 552 C C . ASN A 1 73 ? 3.995 12.006 5.274 1.00 85.88 73 ASN A C 1
ATOM 554 O O . ASN A 1 73 ? 4.301 11.847 4.095 1.00 85.88 73 ASN A O 1
ATOM 558 N N . PHE A 1 74 ? 2.731 11.959 5.672 1.00 81.00 74 PHE A N 1
ATOM 559 C CA . PHE A 1 74 ? 1.611 11.593 4.818 1.00 81.00 74 PHE A CA 1
ATOM 560 C C . PHE A 1 74 ? 1.409 12.533 3.621 1.00 81.00 74 PHE A C 1
ATOM 562 O O . PHE A 1 74 ? 0.892 12.115 2.590 1.00 81.00 74 PHE A O 1
ATOM 569 N N . ARG A 1 75 ? 1.815 13.802 3.739 1.00 79.38 75 ARG A N 1
ATOM 570 C CA . ARG A 1 75 ? 1.636 14.815 2.687 1.00 79.38 75 ARG A CA 1
ATOM 571 C C . ARG A 1 75 ? 2.873 14.993 1.812 1.00 79.38 75 ARG A C 1
ATOM 573 O O . ARG A 1 75 ? 2.764 15.498 0.700 1.00 79.38 75 ARG A O 1
ATOM 580 N N . GLU A 1 76 ?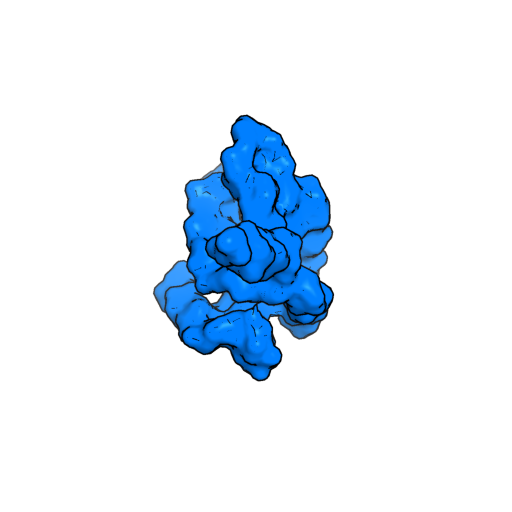 4.046 14.604 2.299 1.00 80.94 76 GLU A N 1
ATOM 581 C CA . GLU A 1 76 ? 5.305 14.849 1.602 1.00 80.94 76 GLU A CA 1
ATOM 582 C C . GLU A 1 76 ? 5.351 14.125 0.252 1.00 80.94 76 GLU A C 1
ATOM 584 O O . GLU A 1 76 ? 5.254 12.898 0.193 1.00 80.94 76 GLU A O 1
ATOM 589 N N . ARG A 1 77 ? 5.530 14.894 -0.831 1.00 77.00 77 ARG A N 1
ATOM 590 C CA . ARG A 1 77 ? 5.632 14.408 -2.220 1.00 77.00 77 ARG A CA 1
ATOM 591 C C . ARG A 1 77 ? 4.389 13.676 -2.749 1.00 77.00 77 ARG A C 1
ATOM 593 O O . ARG A 1 77 ? 4.460 13.069 -3.812 1.00 77.00 77 ARG A O 1
ATOM 600 N N . VAL A 1 78 ? 3.256 13.739 -2.049 1.00 82.69 78 VAL A N 1
ATOM 601 C CA . VAL A 1 78 ? 1.988 13.145 -2.497 1.00 82.69 78 VAL A CA 1
ATOM 602 C C . VAL A 1 78 ? 1.226 14.164 -3.340 1.00 82.69 78 VAL A C 1
ATOM 604 O O . VAL A 1 78 ? 0.779 15.184 -2.824 1.00 82.69 78 VAL A O 1
ATOM 607 N N . LEU A 1 79 ? 1.059 13.876 -4.631 1.00 84.38 79 LEU A N 1
ATOM 608 C CA . LEU A 1 79 ? 0.275 14.692 -5.563 1.00 84.38 79 LEU A CA 1
ATOM 609 C C . LEU A 1 79 ? -1.214 14.563 -5.290 1.00 84.38 79 LEU A C 1
ATOM 611 O O . LEU A 1 79 ? -1.947 15.547 -5.254 1.00 84.38 79 LEU A O 1
ATOM 615 N N . ASN A 1 80 ? -1.658 13.322 -5.123 1.00 88.44 80 ASN A N 1
ATOM 616 C CA . ASN A 1 80 ? -3.044 13.001 -4.866 1.00 88.44 80 ASN A CA 1
ATOM 617 C C . ASN A 1 80 ? -3.130 11.747 -3.999 1.00 88.44 80 ASN A C 1
ATOM 619 O O . ASN A 1 80 ? -2.180 10.963 -3.908 1.00 88.44 80 ASN A O 1
ATOM 623 N N . ARG A 1 81 ? -4.287 11.550 -3.377 1.00 91.00 81 ARG A N 1
ATOM 624 C CA . ARG A 1 81 ? -4.607 10.360 -2.602 1.00 91.00 81 ARG A CA 1
ATOM 625 C C . ARG A 1 81 ? -6.093 10.068 -2.654 1.00 91.00 81 ARG A C 1
ATOM 627 O O . ARG A 1 81 ? -6.913 10.976 -2.748 1.00 91.00 81 ARG A O 1
ATOM 634 N N . GLU A 1 82 ? -6.417 8.801 -2.516 1.00 93.44 82 GLU A N 1
ATOM 635 C CA . GLU A 1 82 ? -7.780 8.310 -2.470 1.00 93.44 82 GLU A CA 1
ATOM 636 C C . GLU A 1 82 ? -7.968 7.525 -1.187 1.00 93.44 82 GLU A C 1
ATOM 638 O O . GLU A 1 82 ? -7.191 6.618 -0.889 1.00 93.44 82 GLU A O 1
ATOM 643 N N . PHE A 1 83 ? -8.976 7.914 -0.411 1.00 95.00 83 PHE A N 1
ATOM 644 C CA . PHE A 1 83 ? -9.399 7.149 0.750 1.00 95.00 83 PHE A CA 1
ATOM 645 C C . PHE A 1 83 ? -10.062 5.859 0.277 1.00 95.00 83 PHE A C 1
ATOM 647 O O . PHE A 1 83 ? -10.998 5.903 -0.517 1.00 95.00 83 PHE A O 1
ATOM 654 N N . ILE A 1 84 ? -9.583 4.727 0.781 1.00 96.88 84 ILE A N 1
ATOM 655 C CA . ILE A 1 84 ? -10.144 3.412 0.479 1.00 96.88 84 ILE A CA 1
ATOM 656 C C . ILE A 1 84 ? -11.176 3.059 1.540 1.00 96.88 84 ILE A C 1
ATOM 658 O O . ILE A 1 84 ? -12.363 2.928 1.255 1.00 96.88 84 ILE A O 1
ATOM 662 N N . CYS A 1 85 ? -10.720 2.919 2.783 1.00 95.75 85 CYS A N 1
ATOM 663 C CA . CYS A 1 85 ? -11.577 2.599 3.911 1.00 95.75 85 CYS A CA 1
ATOM 664 C C . CYS A 1 85 ? -10.858 2.864 5.237 1.00 95.75 85 CYS A C 1
ATOM 666 O O . CYS A 1 85 ? -9.665 3.180 5.288 1.00 95.75 85 CYS A O 1
ATOM 668 N N . ARG A 1 86 ? -11.606 2.693 6.325 1.00 95.81 86 ARG A N 1
ATOM 669 C CA . ARG A 1 86 ? -11.067 2.619 7.677 1.00 95.81 86 ARG A CA 1
ATOM 670 C C . ARG A 1 86 ? -10.922 1.150 8.064 1.00 95.81 86 ARG A C 1
ATOM 672 O O . ARG A 1 86 ? -11.873 0.390 7.913 1.00 95.81 86 ARG A O 1
ATOM 679 N N . ILE A 1 87 ? -9.758 0.785 8.581 1.00 95.38 87 ILE A N 1
ATOM 680 C CA . ILE A 1 87 ? -9.450 -0.552 9.098 1.00 95.38 87 ILE A CA 1
ATOM 681 C C . ILE A 1 87 ? -9.243 -0.487 10.612 1.00 95.38 87 ILE A C 1
ATOM 683 O O . ILE A 1 87 ? -8.956 0.583 11.160 1.00 95.38 87 ILE A O 1
ATOM 687 N N . ALA A 1 88 ? -9.368 -1.617 11.306 1.00 93.69 88 ALA A N 1
ATOM 688 C CA . ALA A 1 88 ? -8.995 -1.678 12.714 1.00 93.69 88 ALA A CA 1
ATOM 689 C C . ALA A 1 88 ? -7.472 -1.537 12.858 1.00 93.69 88 ALA A C 1
ATOM 691 O O . ALA A 1 88 ? -6.713 -2.036 12.028 1.00 93.69 88 ALA A O 1
ATOM 692 N N . ALA A 1 89 ? -6.998 -0.909 13.936 1.00 91.38 89 ALA A N 1
ATOM 693 C CA . ALA A 1 89 ? -5.561 -0.805 14.198 1.00 91.38 89 ALA A CA 1
ATOM 694 C C . ALA A 1 89 ? -4.883 -2.188 14.299 1.00 91.38 89 ALA A C 1
ATOM 696 O O . ALA A 1 89 ? -3.748 -2.351 13.859 1.00 91.38 89 ALA A O 1
ATOM 697 N N . GLY A 1 90 ? -5.608 -3.200 14.794 1.00 91.56 90 GLY A N 1
ATOM 698 C CA . GLY A 1 90 ? -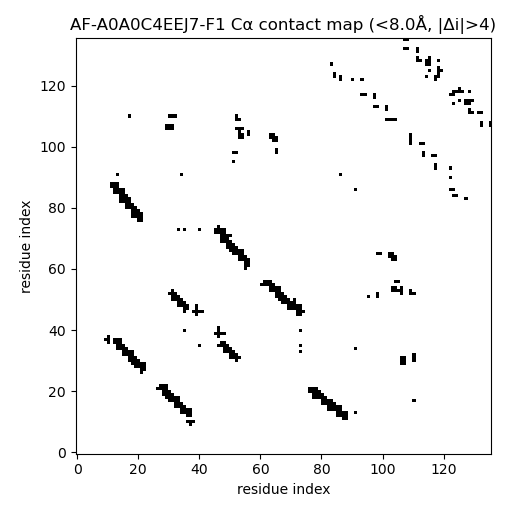5.149 -4.594 14.833 1.00 91.56 90 GLY A CA 1
ATOM 699 C C . GLY A 1 90 ? -4.932 -5.242 13.457 1.00 91.56 90 GLY A C 1
ATOM 700 O O . GLY A 1 90 ? -4.213 -6.233 13.368 1.00 91.56 90 GLY A O 1
ATOM 701 N N . ASP A 1 91 ? -5.484 -4.671 12.382 1.00 94.69 91 ASP A N 1
ATOM 702 C CA . ASP A 1 91 ? -5.315 -5.176 11.013 1.00 94.69 91 ASP A CA 1
ATOM 703 C C . ASP A 1 91 ? -4.090 -4.581 10.297 1.00 94.69 91 ASP A C 1
ATOM 705 O O . ASP A 1 91 ? -3.793 -4.957 9.160 1.00 94.69 91 ASP A O 1
ATOM 709 N N . ALA A 1 92 ? -3.333 -3.683 10.939 1.00 94.38 92 ALA A N 1
ATOM 710 C CA . ALA A 1 92 ? -2.131 -3.081 10.353 1.00 94.38 92 ALA A CA 1
ATOM 711 C C . ALA A 1 92 ? -1.110 -4.139 9.899 1.00 94.38 92 ALA A C 1
ATOM 713 O O . ALA A 1 92 ? -0.565 -4.063 8.793 1.00 94.38 92 ALA A O 1
ATOM 714 N N . ASP A 1 93 ? -0.913 -5.178 10.711 1.00 95.62 93 ASP A N 1
ATOM 715 C CA . ASP A 1 93 ? -0.022 -6.292 10.386 1.00 95.62 93 ASP A CA 1
ATOM 716 C C . ASP A 1 93 ? -0.512 -7.083 9.173 1.00 95.62 93 ASP A C 1
ATOM 718 O O . ASP A 1 93 ? 0.294 -7.620 8.414 1.00 95.62 93 ASP A O 1
ATOM 722 N N . GLN A 1 94 ? -1.825 -7.138 8.942 1.00 96.38 94 GLN A N 1
ATOM 723 C CA . GLN A 1 94 ? -2.390 -7.803 7.770 1.00 96.38 94 GLN A CA 1
ATOM 724 C C . GLN A 1 94 ? -2.140 -7.000 6.494 1.00 96.38 94 GLN A C 1
ATOM 726 O O . GLN A 1 94 ? -1.889 -7.603 5.447 1.00 96.38 94 GLN A O 1
ATOM 731 N N . VAL A 1 95 ? -2.125 -5.664 6.584 1.00 97.00 95 VAL A N 1
ATOM 732 C CA . VAL A 1 95 ? -1.680 -4.781 5.495 1.00 97.00 95 VAL A CA 1
ATOM 733 C C . VAL A 1 95 ? -0.201 -4.995 5.196 1.00 97.00 95 VAL A C 1
ATOM 735 O O . VAL A 1 95 ? 0.160 -5.223 4.041 1.00 97.00 95 VAL A O 1
ATOM 738 N N . ALA A 1 96 ? 0.649 -5.016 6.225 1.00 96.69 96 ALA A N 1
ATOM 739 C CA . ALA A 1 96 ? 2.075 -5.275 6.054 1.00 96.69 96 ALA A CA 1
ATOM 740 C C . ALA A 1 96 ? 2.347 -6.666 5.458 1.00 96.69 96 ALA A C 1
ATOM 742 O O . ALA A 1 96 ? 3.156 -6.797 4.539 1.00 96.69 96 ALA A O 1
ATOM 743 N N . ARG A 1 97 ? 1.648 -7.706 5.926 1.00 97.31 97 ARG A N 1
ATOM 744 C CA . ARG A 1 97 ? 1.739 -9.061 5.361 1.00 97.31 97 ARG A CA 1
ATOM 745 C C . ARG A 1 97 ? 1.299 -9.081 3.904 1.00 97.31 97 ARG A C 1
ATOM 747 O O . ARG A 1 97 ? 2.024 -9.603 3.072 1.00 97.31 97 ARG A O 1
ATOM 754 N N . ALA A 1 98 ? 0.157 -8.474 3.574 1.00 97.62 98 ALA A N 1
ATOM 755 C CA . ALA A 1 98 ? -0.329 -8.431 2.195 1.00 97.62 98 ALA A CA 1
ATOM 756 C C . ALA A 1 98 ? 0.669 -7.740 1.253 1.00 97.62 98 ALA A C 1
ATOM 758 O O . ALA A 1 98 ? 0.919 -8.247 0.165 1.00 97.62 98 ALA A O 1
ATOM 759 N N . ALA A 1 99 ? 1.282 -6.638 1.690 1.00 97.25 99 ALA A N 1
ATOM 760 C CA . ALA A 1 99 ? 2.325 -5.953 0.933 1.00 97.25 99 ALA A CA 1
ATOM 761 C C . ALA A 1 99 ? 3.559 -6.840 0.676 1.00 97.25 99 ALA A C 1
ATOM 763 O O . ALA A 1 99 ? 4.101 -6.837 -0.422 1.00 97.25 99 ALA A O 1
ATOM 764 N 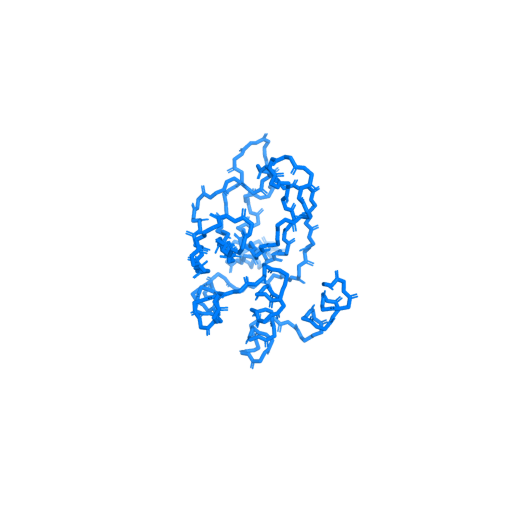N . ASN A 1 100 ? 3.993 -7.625 1.666 1.00 97.50 100 ASN A N 1
ATOM 765 C CA . ASN A 1 100 ? 5.152 -8.511 1.511 1.00 97.50 100 ASN A CA 1
ATOM 766 C C . ASN A 1 100 ? 4.844 -9.796 0.723 1.00 97.50 100 ASN A C 1
ATOM 768 O O . ASN A 1 100 ? 5.740 -10.344 0.087 1.00 97.50 100 ASN A O 1
ATOM 772 N N . ASP A 1 101 ? 3.597 -10.270 0.747 1.00 98.00 101 ASP A N 1
ATOM 773 C CA . ASP A 1 101 ? 3.173 -11.471 0.018 1.00 98.00 101 ASP A CA 1
ATOM 774 C C . ASP A 1 101 ? 2.994 -11.220 -1.488 1.00 98.00 101 ASP A C 1
ATOM 776 O O . ASP A 1 101 ? 3.024 -12.161 -2.284 1.00 98.00 101 ASP A O 1
ATOM 780 N N . VAL A 1 102 ? 2.788 -9.964 -1.897 1.00 98.00 102 VAL A N 1
ATOM 781 C CA . VAL A 1 102 ? 2.704 -9.579 -3.309 1.00 98.00 102 VAL A CA 1
ATOM 782 C C . VAL A 1 102 ? 4.120 -9.394 -3.868 1.00 98.00 102 VAL A C 1
ATOM 784 O O . VAL A 1 102 ? 4.857 -8.533 -3.383 1.00 98.00 102 VAL A O 1
ATOM 787 N N . PRO A 1 103 ? 4.513 -10.138 -4.920 1.00 96.75 103 PRO A N 1
ATOM 788 C CA . PRO A 1 103 ? 5.802 -9.930 -5.568 1.00 96.75 103 PRO A CA 1
ATOM 789 C C . PRO A 1 103 ? 5.961 -8.482 -6.057 1.00 96.75 103 PRO A C 1
ATOM 791 O O . PRO A 1 103 ? 5.019 -7.916 -6.620 1.00 96.75 103 PRO A O 1
ATOM 794 N N . PRO A 1 104 ? 7.135 -7.859 -5.874 1.00 95.56 104 PRO A N 1
ATOM 795 C CA . PRO A 1 104 ? 7.347 -6.495 -6.324 1.00 95.56 104 PRO A CA 1
ATOM 796 C C . PRO A 1 104 ? 7.449 -6.441 -7.855 1.00 95.56 104 PRO A C 1
ATOM 798 O O . PRO A 1 104 ? 8.208 -7.182 -8.478 1.00 95.56 104 PRO A O 1
ATOM 801 N N . HIS A 1 105 ? 6.693 -5.527 -8.461 1.00 94.06 105 HIS A N 1
ATOM 802 C CA . HIS A 1 105 ? 6.703 -5.231 -9.900 1.00 94.06 105 HIS A CA 1
ATOM 803 C C . HIS A 1 105 ? 6.287 -3.771 -10.138 1.00 94.06 105 HIS A C 1
ATOM 805 O O . HIS A 1 105 ? 6.427 -2.940 -9.243 1.00 94.06 105 HIS A O 1
ATOM 811 N N . TRP A 1 106 ? 5.780 -3.430 -11.324 1.00 92.62 106 TRP A N 1
ATOM 812 C CA . TRP A 1 106 ? 5.222 -2.107 -11.642 1.00 92.62 106 TRP A CA 1
ATOM 813 C C . TRP A 1 106 ? 4.312 -1.567 -10.531 1.00 92.62 106 TRP A C 1
ATOM 815 O O . TRP A 1 106 ? 3.361 -2.238 -10.133 1.00 92.62 106 TRP A O 1
ATOM 825 N N . CYS A 1 107 ? 4.590 -0.365 -10.023 1.00 93.06 107 CYS A N 1
ATOM 826 C CA . CYS A 1 107 ? 3.956 0.148 -8.806 1.00 93.06 107 CYS A CA 1
ATOM 827 C C . CYS A 1 107 ? 2.420 0.168 -8.885 1.00 93.06 107 CYS A C 1
ATOM 829 O O . CYS A 1 107 ? 1.768 -0.191 -7.906 1.00 93.06 107 CYS A O 1
ATOM 831 N N . GLN A 1 108 ? 1.844 0.452 -10.058 1.00 93.69 108 GLN A N 1
ATOM 832 C CA . GLN A 1 108 ? 0.397 0.406 -10.284 1.00 93.69 108 GLN A CA 1
ATOM 833 C C . GLN A 1 108 ? -0.162 -1.002 -10.063 1.00 93.69 108 GLN A C 1
ATOM 835 O O . GLN A 1 108 ? -1.012 -1.225 -9.199 1.00 93.69 108 GLN A O 1
ATOM 840 N N . LYS A 1 109 ? 0.388 -1.985 -10.787 1.00 95.31 109 LYS A N 1
ATOM 841 C CA . LYS A 1 109 ? -0.006 -3.393 -10.660 1.00 95.31 109 LYS A CA 1
ATOM 842 C C . LYS A 1 109 ? 0.246 -3.918 -9.249 1.00 95.31 109 LYS A C 1
ATOM 844 O O . LYS A 1 109 ? -0.502 -4.760 -8.771 1.00 95.31 109 LYS A O 1
ATOM 849 N N . TYR A 1 110 ? 1.314 -3.476 -8.588 1.00 97.19 110 TYR A N 1
ATOM 850 C CA . TYR A 1 110 ? 1.657 -3.919 -7.237 1.00 97.19 110 TYR A CA 1
ATOM 851 C C . TYR A 1 110 ? 0.582 -3.483 -6.238 1.00 97.19 110 TYR A C 1
ATOM 853 O O . TYR A 1 110 ? 0.074 -4.310 -5.483 1.00 97.19 110 TYR A O 1
ATOM 861 N N . VAL A 1 111 ? 0.174 -2.211 -6.287 1.00 97.50 111 VAL A N 1
ATOM 862 C CA . VAL A 1 111 ? -0.883 -1.678 -5.418 1.00 97.50 111 VAL A CA 1
ATOM 863 C C . VAL A 1 111 ? -2.224 -2.363 -5.688 1.00 97.50 111 VAL A C 1
ATOM 865 O O . VAL A 1 111 ? -2.891 -2.763 -4.736 1.00 97.50 111 VAL A O 1
ATOM 868 N N . VAL A 1 112 ? -2.588 -2.584 -6.958 1.00 97.94 112 VAL A N 1
ATOM 869 C CA . VAL A 1 112 ? -3.802 -3.335 -7.329 1.00 97.94 112 VAL A CA 1
ATOM 870 C C . VAL A 1 112 ? -3.787 -4.746 -6.731 1.00 97.94 112 VAL A C 1
ATOM 872 O O . VAL A 1 112 ? -4.762 -5.161 -6.107 1.00 97.94 112 VAL A O 1
ATOM 875 N N . CYS A 1 113 ? -2.675 -5.478 -6.859 1.00 98.31 113 CYS A N 1
ATOM 876 C CA . CYS A 1 113 ? -2.543 -6.814 -6.274 1.00 98.31 113 CYS A CA 1
ATOM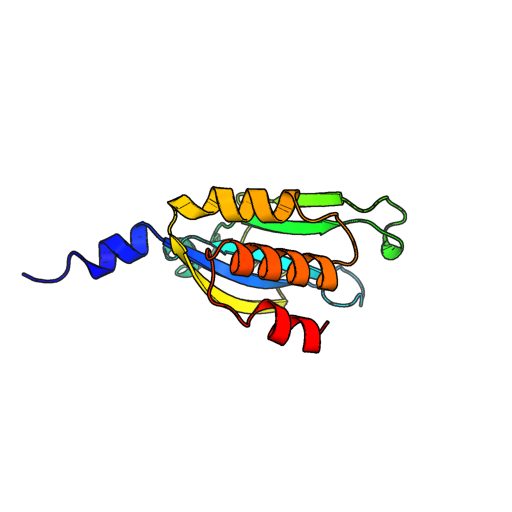 877 C C . CYS A 1 113 ? -2.626 -6.796 -4.740 1.00 98.31 113 CYS A C 1
ATOM 879 O O . CYS A 1 113 ? -3.238 -7.691 -4.158 1.00 98.31 113 CYS A O 1
ATOM 881 N N . CYS A 1 114 ? -2.056 -5.781 -4.082 1.00 98.31 114 CYS A N 1
ATOM 882 C CA . CYS A 1 114 ? -2.163 -5.630 -2.632 1.00 98.31 114 CYS A CA 1
ATOM 883 C C . CYS A 1 114 ? -3.619 -5.415 -2.196 1.00 98.31 114 CYS A C 1
ATOM 885 O O . CYS A 1 114 ? -4.071 -6.076 -1.263 1.00 98.31 114 CYS A O 1
ATOM 887 N N . LEU A 1 115 ? -4.370 -4.549 -2.890 1.00 98.31 115 LEU A N 1
ATOM 888 C CA . LEU A 1 115 ? -5.797 -4.349 -2.618 1.00 98.31 115 LEU A CA 1
ATOM 889 C C . LEU A 1 115 ? -6.590 -5.640 -2.834 1.00 98.31 115 LEU A C 1
ATOM 891 O O . LEU A 1 115 ? -7.321 -6.047 -1.939 1.00 98.31 115 LEU A O 1
ATOM 895 N N . ALA A 1 116 ? -6.377 -6.343 -3.951 1.00 98.44 116 ALA A N 1
ATOM 896 C CA . ALA A 1 116 ? -7.068 -7.603 -4.234 1.00 98.44 116 ALA A CA 1
ATOM 897 C C . ALA A 1 116 ? -6.802 -8.666 -3.151 1.00 98.44 116 ALA A C 1
ATOM 899 O O . ALA A 1 116 ? -7.681 -9.450 -2.787 1.00 98.44 116 ALA A O 1
ATOM 900 N N . LEU A 1 117 ? -5.584 -8.696 -2.602 1.00 98.38 117 LEU A N 1
ATOM 901 C CA . LEU A 1 117 ? -5.233 -9.601 -1.513 1.00 98.38 117 LEU A CA 1
ATOM 902 C C . LEU A 1 117 ? -5.890 -9.196 -0.184 1.00 98.38 117 LEU A C 1
ATOM 904 O O . LEU A 1 117 ? -6.329 -10.072 0.561 1.00 98.38 117 LEU A O 1
ATOM 908 N N . LEU A 1 118 ? -5.994 -7.897 0.106 1.00 98.38 118 LEU A N 1
ATOM 909 C CA . LEU A 1 118 ? -6.704 -7.385 1.283 1.00 98.38 118 LEU A CA 1
ATOM 910 C C . LEU A 1 118 ? -8.212 -7.649 1.212 1.00 98.38 118 LEU A C 1
ATOM 912 O O . LEU A 1 118 ? -8.798 -8.071 2.210 1.00 98.38 118 LEU A O 1
ATOM 916 N N . GLU A 1 119 ? -8.816 -7.486 0.035 1.00 98.38 119 GLU A N 1
ATOM 917 C CA . GLU A 1 119 ? -10.208 -7.849 -0.260 1.00 98.38 119 GLU A CA 1
ATOM 918 C C . GLU A 1 119 ? -10.439 -9.347 -0.034 1.00 98.38 119 GLU A C 1
ATOM 920 O O . GLU A 1 119 ? -11.316 -9.753 0.729 1.00 98.38 119 GLU A O 1
ATOM 925 N N . LYS A 1 120 ? -9.571 -10.195 -0.602 1.00 98.12 120 LYS A N 1
ATOM 926 C CA . LYS A 1 120 ? -9.619 -11.652 -0.407 1.00 98.12 120 LYS A CA 1
ATOM 927 C C . LYS A 1 120 ? -9.518 -12.050 1.070 1.00 98.12 120 LYS A C 1
ATOM 929 O O . LYS A 1 120 ? -10.147 -13.023 1.488 1.00 98.12 120 LYS A O 1
ATOM 934 N N . ARG A 1 121 ? -8.733 -11.311 1.860 1.00 97.25 121 ARG A N 1
ATOM 935 C CA . ARG A 1 121 ? -8.583 -11.500 3.314 1.00 97.25 121 ARG A CA 1
ATOM 936 C C . ARG A 1 121 ? -9.712 -10.872 4.131 1.00 97.25 121 ARG A C 1
ATOM 938 O O . ARG A 1 121 ? -9.733 -11.069 5.341 1.00 97.25 121 ARG A O 1
ATOM 945 N N . ARG A 1 122 ? -10.646 -10.164 3.486 1.00 96.94 122 ARG A N 1
ATOM 946 C CA . ARG A 1 122 ? -11.755 -9.428 4.112 1.00 96.94 122 ARG A CA 1
ATOM 947 C C . ARG A 1 122 ? -11.291 -8.347 5.094 1.00 96.94 122 ARG A C 1
ATOM 949 O O . ARG A 1 122 ? -11.997 -8.048 6.049 1.00 96.94 122 ARG A O 1
ATOM 956 N N . ILE A 1 123 ? -10.111 -7.774 4.852 1.00 97.19 123 ILE A N 1
ATOM 957 C CA . ILE A 1 123 ? -9.590 -6.630 5.618 1.00 97.19 123 ILE A CA 1
ATOM 958 C C . ILE A 1 123 ? -10.210 -5.324 5.113 1.00 97.19 123 ILE A C 1
ATOM 960 O O . ILE A 1 123 ? -10.433 -4.399 5.887 1.00 97.19 123 ILE A O 1
ATOM 964 N N . ILE A 1 124 ? -10.510 -5.258 3.813 1.00 97.56 124 ILE A N 1
ATOM 965 C CA . ILE A 1 124 ? -11.171 -4.117 3.175 1.00 97.56 124 ILE A CA 1
ATOM 966 C C . ILE A 1 124 ? -12.400 -4.588 2.380 1.00 97.56 124 ILE A C 1
ATOM 968 O O . ILE A 1 124 ? -12.467 -5.770 2.022 1.00 97.56 124 ILE A O 1
ATOM 972 N N . PRO A 1 125 ? -13.369 -3.699 2.091 1.00 96.88 125 PRO A N 1
ATOM 973 C CA . PRO A 1 125 ? -14.495 -4.011 1.212 1.00 96.88 125 PRO A CA 1
ATOM 974 C C . PRO A 1 125 ? -14.041 -4.392 -0.202 1.00 96.88 125 PRO A C 1
ATOM 976 O O . PRO A 1 125 ? -13.023 -3.906 -0.680 1.00 96.88 125 PRO A O 1
ATOM 979 N N . ASN A 1 126 ? -14.816 -5.227 -0.894 1.00 96.94 126 ASN A N 1
ATOM 980 C CA . ASN A 1 126 ? -14.509 -5.617 -2.273 1.00 96.94 126 ASN A CA 1
ATOM 981 C C . ASN A 1 126 ? -14.770 -4.474 -3.268 1.00 96.94 126 ASN A C 1
ATOM 983 O O . ASN A 1 126 ? -15.730 -3.721 -3.107 1.00 96.94 126 ASN A O 1
ATOM 987 N N . GLY A 1 127 ? -13.993 -4.438 -4.353 1.00 96.25 127 GLY A N 1
ATOM 988 C CA . GLY A 1 127 ? -14.237 -3.595 -5.529 1.00 96.25 127 GLY A CA 1
ATOM 989 C C . GLY A 1 127 ? -13.232 -2.458 -5.712 1.00 96.25 127 GLY A C 1
ATOM 990 O O . GLY A 1 127 ? -13.155 -1.888 -6.799 1.00 96.25 127 GLY A O 1
ATOM 991 N N . HIS A 1 128 ? -12.407 -2.170 -4.705 1.00 96.75 128 HIS A N 1
ATOM 992 C CA . HIS A 1 128 ? -11.350 -1.164 -4.792 1.00 96.75 128 HIS A CA 1
ATOM 993 C C . HIS A 1 128 ? -10.230 -1.603 -5.737 1.00 96.75 128 HIS A C 1
ATOM 995 O O . HIS A 1 128 ? -9.733 -0.792 -6.515 1.00 96.75 128 HIS A O 1
ATOM 1001 N N . ALA A 1 129 ? -9.849 -2.883 -5.717 1.00 96.94 129 ALA A N 1
ATOM 1002 C CA . ALA A 1 129 ? -8.811 -3.402 -6.603 1.00 96.94 129 ALA A CA 1
ATOM 1003 C C . ALA A 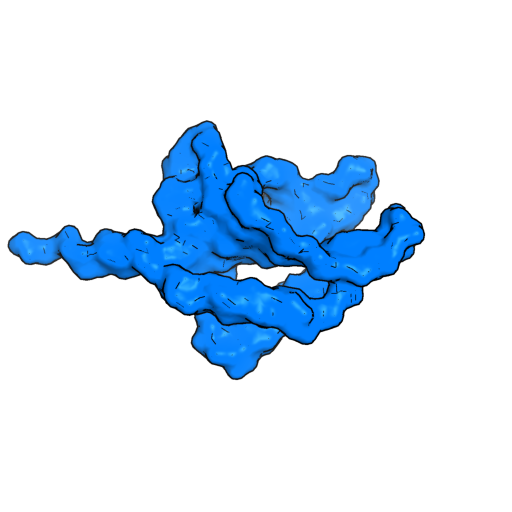1 129 ? -9.230 -3.326 -8.076 1.00 96.94 129 ALA A C 1
ATOM 1005 O O . ALA A 1 129 ? -8.444 -2.890 -8.914 1.00 96.94 129 ALA A O 1
ATOM 1006 N N . GLN A 1 130 ? -10.475 -3.707 -8.383 1.00 96.88 130 GLN A N 1
ATOM 1007 C CA . GLN A 1 130 ? -11.020 -3.633 -9.738 1.00 96.88 130 GLN A CA 1
ATOM 1008 C C . GLN A 1 130 ? -11.119 -2.182 -10.220 1.00 96.88 130 GLN A C 1
ATOM 1010 O O . GLN A 1 130 ? -10.583 -1.861 -11.277 1.00 96.88 130 GLN A O 1
ATOM 1015 N N . ALA A 1 131 ? -11.732 -1.300 -9.423 1.00 95.19 131 ALA A N 1
ATOM 1016 C CA . ALA A 1 131 ? -11.876 0.113 -9.773 1.00 95.19 131 ALA A CA 1
ATOM 1017 C C . ALA A 1 131 ? -10.516 0.795 -9.998 1.00 95.19 131 ALA A C 1
ATOM 1019 O O . ALA A 1 131 ? -10.366 1.654 -10.867 1.00 95.19 131 ALA A O 1
ATOM 1020 N N . LEU A 1 132 ? -9.500 0.400 -9.227 1.00 94.44 132 LEU A N 1
ATOM 1021 C CA . LEU A 1 132 ? -8.154 0.926 -9.389 1.00 94.44 132 LEU A CA 1
ATOM 1022 C C . LEU A 1 132 ? -7.433 0.326 -10.613 1.00 94.44 132 LEU A C 1
ATOM 1024 O O . LEU A 1 132 ? -6.689 1.038 -11.284 1.00 94.44 132 LEU A O 1
ATOM 1028 N N . ALA A 1 133 ? -7.664 -0.950 -10.937 1.00 93.94 133 ALA A N 1
ATOM 1029 C CA . ALA A 1 133 ? -7.084 -1.610 -12.109 1.00 93.94 133 ALA A CA 1
ATOM 1030 C C . ALA A 1 133 ? -7.525 -0.971 -13.435 1.00 93.94 133 ALA A C 1
ATOM 1032 O O . ALA A 1 133 ? -6.735 -0.909 -14.370 1.00 93.94 133 ALA A O 1
ATOM 1033 N N . GLU A 1 134 ? -8.749 -0.446 -13.504 1.00 93.00 134 GLU A N 1
ATOM 1034 C CA . GLU A 1 134 ? -9.273 0.282 -14.672 1.00 93.00 134 GLU A CA 1
ATOM 1035 C C . GLU A 1 134 ? -8.537 1.610 -14.941 1.00 93.00 134 GLU A C 1
ATOM 1037 O O . GLU A 1 134 ? -8.693 2.208 -16.004 1.00 93.00 134 GLU A O 1
ATOM 1042 N N . ARG A 1 135 ? -7.717 2.070 -13.986 1.00 85.69 135 ARG A N 1
ATOM 1043 C CA . ARG A 1 135 ? -6.938 3.318 -14.043 1.00 85.69 135 ARG A CA 1
ATOM 1044 C C . ARG A 1 135 ? -5.426 3.082 -14.162 1.00 85.69 135 ARG A C 1
ATOM 1046 O O . ARG A 1 135 ? -4.677 4.062 -14.156 1.00 85.69 135 ARG A O 1
ATOM 1053 N N . ALA A 1 136 ? -4.991 1.820 -14.154 1.00 79.06 136 ALA A N 1
ATOM 1054 C CA . ALA A 1 136 ? -3.592 1.397 -14.050 1.00 79.06 136 ALA A CA 1
ATOM 1055 C C . ALA A 1 136 ? -2.883 1.266 -15.404 1.00 79.06 136 ALA A C 1
ATOM 1057 O O . ALA A 1 136 ? -3.554 0.970 -16.416 1.00 79.06 136 ALA A O 1
#

Secondary structure (DSSP, 8-state):
---SHHHHHHHTEEEEEEEEEEETTTEEEEEEEEEE-GGGGSSSS--EEEEEEEEEEGGGTEEEEEEEEEEEESSTTEEEEEEEEEEEGGGHHHHHHHHHHSPP--HHHHHHHHHHHHHHTTSS-TTHHHHHHTT-

Organism: Magnaporthiopsis poae (strain ATCC 64411 / 73-15) (NCBI:txid644358)

Sequence (136 aa):
MTSSSAAAVVENSLELFVGWLTQDGDRLPHWMLMIVPPQSLGHDRNGLGTRYHSKGGPPDGTPYRVAVEPNTNFRERVLNREFICRIAAGDADQVARAANDVPPHWCQKYVVCCLALLEKRRIIPNGHAQALAERA

Foldseek 3Di:
DPDDPVVVQLQQKWWKKWFFFDDPDPDGTFIWIWIFRPVLVPDDWQRWIKIWWWDDDPVNPDDIDIDIRGSDTPPPRTPDMDTQDMFGNVCVVVLVVLSRVQDGDRGLVSVLSSVVSCCVVVRGPPDPSVVSVVVD

Solvent-accessible surface area (backbone atoms only — not comparable to full-atom values): 7505 Å² total; per-residue (Å²): 142,88,84,60,65,71,60,54,55,50,73,49,24,26,37,33,29,44,36,29,21,66,49,89,77,93,47,77,62,46,31,27,37,33,43,28,43,58,80,34,71,74,59,99,72,74,21,43,20,37,38,41,30,36,45,60,28,84,94,64,78,37,74,50,34,73,44,76,42,68,77,33,50,66,66,68,64,44,75,47,72,43,83,74,50,76,34,52,49,86,46,51,64,56,53,53,48,35,49,69,72,44,75,46,46,63,26,52,62,34,43,30,51,29,41,46,47,32,29,74,69,64,65,44,77,78,61,60,26,60,63,49,50,80,74,97